Protein AF-A0A2E8EYD5-F1 (afdb_monomer)

Radius of gyration: 14.14 Å; Cα contacts (8 Å, |Δi|>4): 138; chains: 1; bounding box: 28×32×36 Å

Nearest PDB structures (foldseek):
  3luq-assembly1_D  TM=2.321E-01  e=2.669E+00  Geobacter sulfurreducens PCA
  8wq2-assembly1_S12P  TM=2.505E-01  e=3.919E+00  Sulfolobus acidocaldarius DSM 639
  8ip8-assembly1_ga  TM=2.583E-01  e=6.972E+00  Triticum aestivum
  7qep-assembly1_D3  TM=2.338E-01  e=5.397E+00  Encephalitozoon cuniculi GB-M1
  7oyb-assembly1_X2  TM=2.377E-01  e=5.754E+00  Danio rerio

Mean predicted aligned error: 4.05 Å

Solvent-accessible surface area (backbone atoms only — not comparable to full-atom values): 5888 Å² total; per-residue (Å²): 102,67,36,67,49,70,67,38,60,68,68,38,53,74,73,55,64,72,63,36,76,46,74,45,99,84,67,53,74,48,78,28,73,43,68,65,48,41,73,75,40,47,63,64,54,47,44,72,73,59,40,92,63,53,49,40,61,45,75,75,47,76,43,80,77,44,77,57,99,89,48,74,44,56,36,40,32,35,37,33,19,28,85,87,68,49,79,73,48,77,48,71,46,71,71,81,130

pLDDT: mean 91.84, std 9.83, range [33.53, 98.44]

Foldseek 3Di:
DVCVLVVVQVVVLVPDDAQDWDQDPVRDIDTQHDSVSCVVPVVVVVCVVLDPQFRDKDFPDKDFPDDDPVDTDIWTKMWTAGPVRHTDDIDTDDDDD

Sequence (97 aa):
MAALNAGDDEALF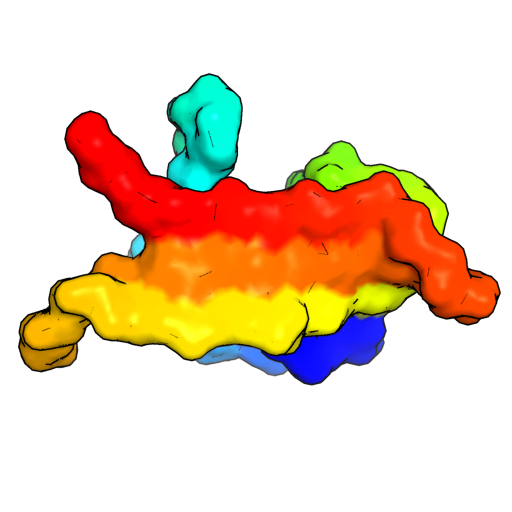DTFHVPHVRISGTGAVAYYATREDLEENYRREFTARAGDSWHHTVLDWTQALHSSENKVHLFIQWTRYDKDGGPLATHQAPCGS

Secondary structure (DSSP, 8-state):
-HHHHHT-HHHHHTTPPSSEEEE-TTS-EEEE-SHHHHHHHHHHHHHHHH-TT--EEEEEEEEEEEE-SS-EEEEEEEEEE-TTS-EEEEEEEPPP-

Structure (mmCIF, N/CA/C/O backbone):
data_AF-A0A2E8EYD5-F1
#
_entry.id   AF-A0A2E8EYD5-F1
#
loop_
_atom_site.group_PDB
_atom_site.id
_atom_site.type_symbol
_atom_site.label_atom_id
_atom_site.label_alt_id
_atom_site.label_comp_id
_atom_site.label_asym_id
_atom_site.label_entity_id
_atom_site.label_seq_id
_atom_site.pdbx_PDB_ins_code
_atom_site.Cartn_x
_atom_site.Cartn_y
_atom_site.Cartn_z
_atom_site.occupancy
_atom_site.B_iso_or_equiv
_atom_site.auth_seq_id
_atom_site.auth_comp_id
_atom_site.auth_asym_id
_atom_site.auth_atom_id
_atom_site.pdbx_PDB_model_num
ATOM 1 N N . MET A 1 1 ? -6.435 1.057 -3.358 1.00 90.75 1 MET A N 1
ATOM 2 C CA . MET A 1 1 ? -5.522 0.283 -4.234 1.00 90.75 1 MET A CA 1
ATOM 3 C C . MET A 1 1 ? -5.475 0.802 -5.665 1.00 90.75 1 MET A C 1
ATOM 5 O O . MET A 1 1 ? -4.390 0.811 -6.220 1.00 90.75 1 MET A O 1
ATOM 9 N N . ALA A 1 2 ? -6.594 1.252 -6.250 1.00 95.00 2 ALA A N 1
ATOM 10 C CA . ALA A 1 2 ? -6.634 1.725 -7.639 1.00 95.00 2 ALA A CA 1
ATOM 11 C C . ALA A 1 2 ? -5.594 2.819 -7.960 1.00 95.00 2 ALA A C 1
ATOM 13 O O . ALA A 1 2 ? -4.759 2.587 -8.823 1.00 95.00 2 ALA A O 1
ATOM 14 N N . ALA A 1 3 ? -5.582 3.937 -7.220 1.00 96.75 3 ALA A N 1
ATOM 15 C CA . ALA A 1 3 ? -4.638 5.042 -7.450 1.00 96.75 3 ALA A CA 1
ATOM 16 C C . ALA A 1 3 ? -3.165 4.597 -7.373 1.00 96.75 3 ALA A C 1
ATOM 18 O O . ALA A 1 3 ? -2.389 4.830 -8.296 1.00 96.75 3 ALA A O 1
ATOM 19 N N . LEU A 1 4 ? -2.809 3.832 -6.331 1.00 95.94 4 LEU A N 1
ATOM 20 C CA . LEU A 1 4 ? -1.467 3.259 -6.178 1.00 95.94 4 LEU A CA 1
ATOM 21 C C . LEU A 1 4 ? -1.055 2.414 -7.394 1.00 95.94 4 LEU A C 1
ATOM 23 O O . LEU A 1 4 ? 0.032 2.608 -7.934 1.00 95.94 4 LEU A O 1
ATOM 27 N N . ASN A 1 5 ? -1.921 1.490 -7.821 1.00 96.88 5 ASN A N 1
ATOM 28 C CA . ASN A 1 5 ? -1.646 0.589 -8.945 1.00 96.88 5 ASN A CA 1
ATOM 29 C C . ASN A 1 5 ? -1.621 1.325 -10.295 1.00 96.88 5 ASN A C 1
ATOM 31 O O . ASN A 1 5 ? -0.931 0.884 -11.204 1.00 96.88 5 ASN A O 1
ATOM 35 N N . ALA A 1 6 ? -2.362 2.427 -10.429 1.00 96.62 6 ALA A N 1
ATOM 36 C CA . ALA A 1 6 ? -2.358 3.271 -11.622 1.00 96.62 6 ALA A CA 1
ATOM 37 C C . ALA A 1 6 ? -1.147 4.219 -11.693 1.00 96.62 6 ALA A C 1
ATOM 39 O O . ALA A 1 6 ? -0.905 4.813 -12.739 1.00 96.62 6 ALA A O 1
ATOM 40 N N . GLY A 1 7 ? -0.391 4.374 -10.599 1.00 94.56 7 GLY A N 1
ATOM 41 C CA . GLY A 1 7 ? 0.649 5.400 -10.516 1.00 94.56 7 GLY A CA 1
ATOM 42 C C . GLY A 1 7 ? 0.103 6.826 -10.405 1.00 94.56 7 GLY A C 1
ATOM 43 O O . GLY A 1 7 ? 0.834 7.768 -10.686 1.00 94.56 7 GLY A O 1
ATOM 44 N N . ASP A 1 8 ? -1.163 6.975 -10.019 1.00 97.31 8 ASP A N 1
ATOM 45 C CA . ASP A 1 8 ? -1.817 8.265 -9.822 1.00 97.31 8 ASP A CA 1
ATOM 46 C C . ASP A 1 8 ? -1.507 8.769 -8.409 1.00 97.31 8 ASP A C 1
ATOM 48 O O . ASP A 1 8 ? -2.198 8.441 -7.440 1.00 97.31 8 ASP A O 1
ATOM 52 N N . ASP A 1 9 ? -0.388 9.481 -8.289 1.00 95.19 9 ASP A N 1
ATOM 53 C CA . ASP A 1 9 ? 0.121 9.945 -7.002 1.00 95.19 9 ASP A CA 1
ATOM 54 C C . ASP A 1 9 ? -0.789 11.033 -6.392 1.00 95.19 9 ASP A C 1
ATOM 56 O O . ASP A 1 9 ? -1.005 11.022 -5.183 1.00 95.19 9 ASP A O 1
ATOM 60 N N . GLU A 1 10 ? -1.417 11.894 -7.202 1.00 95.50 10 GLU A N 1
ATOM 61 C CA . GLU A 1 10 ? -2.356 12.919 -6.718 1.00 95.50 10 GLU A CA 1
ATOM 62 C C . GLU A 1 10 ? -3.588 12.274 -6.069 1.00 95.50 10 GLU A C 1
ATOM 64 O O . GLU A 1 10 ? -3.869 12.510 -4.889 1.00 95.50 10 GLU A O 1
ATOM 69 N N . ALA A 1 11 ? -4.262 11.370 -6.791 1.00 96.62 11 ALA A N 1
ATOM 70 C CA . ALA A 1 11 ? -5.414 10.654 -6.252 1.00 96.62 11 ALA A CA 1
ATOM 71 C C . ALA A 1 11 ? -5.032 9.740 -5.080 1.00 96.62 11 ALA A C 1
ATOM 73 O O . ALA A 1 11 ? -5.856 9.458 -4.209 1.00 96.62 11 ALA A O 1
ATOM 74 N N . LEU A 1 12 ? -3.791 9.244 -5.045 1.00 95.81 12 LEU A N 1
ATOM 75 C CA . LEU A 1 12 ? -3.282 8.475 -3.919 1.00 95.81 12 LEU A CA 1
ATOM 76 C C . LEU A 1 12 ? -3.150 9.361 -2.676 1.00 95.81 12 LEU A C 1
ATOM 78 O O . LEU A 1 12 ? -3.640 8.962 -1.618 1.00 95.81 12 LEU A O 1
ATOM 82 N N . PHE A 1 13 ? -2.533 10.538 -2.782 1.00 95.81 13 PHE A N 1
ATOM 83 C CA . PHE A 1 13 ? -2.311 11.437 -1.645 1.00 95.81 13 PHE A CA 1
ATOM 84 C C . PHE A 1 13 ? -3.603 11.997 -1.057 1.00 95.81 13 PHE A C 1
ATOM 86 O O . PHE A 1 13 ? -3.683 12.150 0.160 1.00 95.81 13 PHE A O 1
ATOM 93 N N . ASP A 1 14 ? -4.649 12.164 -1.863 1.00 95.81 14 ASP A N 1
ATOM 94 C CA . ASP A 1 14 ? -5.980 12.566 -1.386 1.00 95.81 14 ASP A CA 1
ATOM 95 C C . ASP A 1 14 ? -6.642 11.526 -0.464 1.00 95.81 14 ASP A C 1
ATOM 97 O O . ASP A 1 14 ? -7.567 11.843 0.284 1.00 95.81 14 ASP A O 1
ATOM 101 N N . THR A 1 15 ? -6.159 10.278 -0.471 1.00 93.44 15 THR A N 1
ATOM 102 C CA . THR A 1 15 ? -6.626 9.238 0.462 1.00 93.44 15 THR A CA 1
ATOM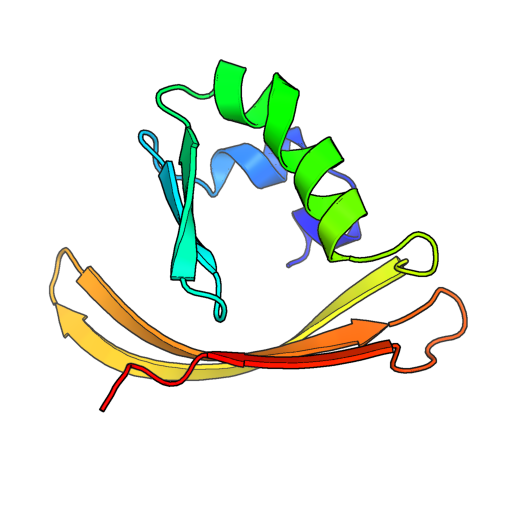 103 C C . THR A 1 15 ? -5.929 9.272 1.824 1.00 93.44 15 THR A C 1
ATOM 105 O O . THR A 1 15 ? -6.364 8.577 2.746 1.00 93.44 15 THR A O 1
ATOM 108 N N . PHE A 1 16 ? -4.854 10.052 1.980 1.00 93.31 16 PHE A N 1
ATOM 109 C CA . PHE A 1 16 ? -4.113 10.154 3.234 1.00 93.31 16 PHE A CA 1
ATOM 110 C C . PHE A 1 16 ? -4.640 11.296 4.100 1.00 93.31 16 PHE A C 1
ATOM 112 O O . PHE A 1 16 ? -4.834 12.418 3.647 1.00 93.31 16 PHE A O 1
ATOM 119 N N . HIS A 1 17 ? -4.790 11.025 5.396 1.00 92.25 17 HIS A N 1
ATOM 120 C CA . HIS A 1 17 ? -4.952 12.079 6.390 1.00 92.25 17 HIS A CA 1
ATOM 121 C C . HIS A 1 17 ? -3.567 12.542 6.850 1.00 92.25 17 HIS A C 1
ATOM 123 O O . HIS A 1 17 ? -2.760 11.716 7.285 1.00 92.25 17 HIS A O 1
ATOM 129 N N . VAL A 1 18 ? -3.310 13.848 6.756 1.00 92.12 18 VAL A N 1
ATOM 130 C CA . VAL A 1 18 ? -2.120 14.504 7.308 1.00 92.12 18 VAL A CA 1
ATOM 131 C C . VAL A 1 18 ? -2.415 15.117 8.689 1.00 92.12 18 VAL A C 1
ATOM 133 O O . VAL A 1 18 ? -3.477 15.714 8.864 1.00 92.12 18 VAL A O 1
ATOM 136 N N . PRO A 1 19 ? -1.506 14.992 9.674 1.00 94.69 19 PRO A N 1
ATOM 137 C CA . PRO A 1 19 ? -0.224 14.295 9.590 1.00 94.69 19 PRO A CA 1
ATOM 138 C C . PRO A 1 19 ? -0.401 12.771 9.490 1.00 94.69 19 PRO A C 1
ATOM 140 O O . PRO A 1 19 ? -1.232 12.177 10.179 1.00 94.69 19 PRO A O 1
ATOM 143 N N . HIS A 1 20 ? 0.403 12.131 8.641 1.00 95.25 20 HIS A N 1
ATOM 144 C CA . HIS A 1 20 ? 0.339 10.694 8.407 1.00 95.25 20 HIS A CA 1
ATOM 145 C C . HIS A 1 20 ? 1.475 9.965 9.128 1.00 95.25 20 HIS A C 1
ATOM 147 O O . HIS A 1 20 ? 2.653 10.264 8.934 1.00 95.25 20 HIS A O 1
ATOM 153 N N . VAL A 1 21 ? 1.130 8.954 9.926 1.00 93.94 21 VAL A N 1
ATOM 154 C CA . VAL A 1 21 ? 2.091 8.053 10.574 1.00 93.94 21 VAL A CA 1
ATOM 155 C C . VAL A 1 21 ? 1.921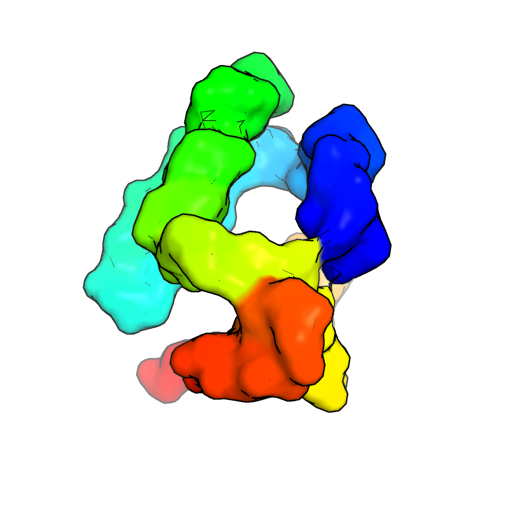 6.658 9.991 1.00 93.94 21 VAL A C 1
ATOM 157 O O . VAL A 1 21 ? 0.821 6.106 10.001 1.00 93.94 21 VAL A O 1
ATOM 160 N N . ARG A 1 22 ? 3.025 6.045 9.561 1.00 91.81 22 ARG A N 1
ATOM 161 C CA . ARG A 1 22 ? 3.055 4.641 9.142 1.00 91.81 22 ARG A CA 1
ATOM 162 C C . ARG A 1 22 ? 4.035 3.856 9.994 1.00 91.81 22 ARG A C 1
ATOM 164 O O . ARG A 1 22 ? 5.225 4.149 10.016 1.00 91.81 22 ARG A O 1
ATOM 171 N N . ILE A 1 23 ? 3.535 2.800 10.623 1.00 89.12 23 ILE A N 1
ATOM 172 C CA . ILE A 1 23 ? 4.335 1.832 11.372 1.00 89.12 23 ILE A CA 1
ATOM 173 C C . ILE A 1 23 ? 4.444 0.575 10.514 1.00 89.12 23 ILE A C 1
ATOM 175 O O . ILE A 1 23 ? 3.441 0.020 10.070 1.00 89.12 23 ILE A O 1
ATOM 179 N N . SER A 1 24 ? 5.668 0.158 10.215 1.00 84.81 24 SER A N 1
ATOM 180 C CA . SER A 1 24 ? 5.923 -1.077 9.471 1.00 84.81 24 SER A CA 1
ATOM 181 C C . SER A 1 24 ? 5.915 -2.301 10.390 1.00 84.81 24 SER A C 1
ATOM 183 O O . SER A 1 24 ? 6.095 -2.180 11.600 1.00 84.81 24 SER A O 1
ATOM 185 N N . GLY A 1 25 ? 5.786 -3.498 9.809 1.00 76.38 25 GLY A N 1
ATOM 186 C CA . GLY A 1 25 ? 5.863 -4.756 10.564 1.00 76.38 25 GLY A CA 1
ATOM 187 C C . GLY A 1 25 ? 7.209 -4.995 11.266 1.00 76.38 25 GLY A C 1
ATOM 188 O O . GLY A 1 25 ? 7.271 -5.801 12.184 1.00 76.38 25 GLY A O 1
ATOM 189 N N . THR A 1 26 ? 8.274 -4.279 10.883 1.00 82.94 26 THR A N 1
ATOM 190 C CA . THR A 1 26 ? 9.583 -4.319 11.561 1.00 82.94 26 THR A CA 1
ATOM 191 C C . THR A 1 26 ? 9.709 -3.291 12.691 1.00 82.94 26 THR A C 1
ATOM 193 O O . THR A 1 26 ? 10.771 -3.175 13.296 1.00 82.94 26 THR A O 1
ATOM 196 N N . GLY A 1 27 ? 8.657 -2.512 12.965 1.00 82.69 27 GLY A N 1
ATOM 197 C CA . GLY A 1 27 ? 8.664 -1.440 13.962 1.00 82.69 27 GLY A CA 1
ATOM 198 C C . GLY A 1 27 ? 9.238 -0.111 13.462 1.00 82.69 27 GLY A C 1
ATOM 199 O O . GLY A 1 27 ? 9.193 0.872 14.195 1.00 82.69 27 GLY A O 1
ATOM 200 N N . ALA A 1 28 ? 9.732 -0.029 12.219 1.00 87.94 28 ALA A N 1
ATOM 201 C CA . ALA A 1 28 ? 10.163 1.248 11.652 1.00 87.94 28 ALA A CA 1
ATOM 202 C C . ALA A 1 28 ? 8.960 2.183 11.461 1.00 87.94 28 ALA A C 1
ATOM 204 O O . ALA A 1 28 ? 7.939 1.773 10.892 1.00 87.94 28 ALA A O 1
ATOM 205 N N . VAL A 1 29 ? 9.110 3.428 11.913 1.00 92.56 29 VAL A N 1
ATOM 206 C CA . VAL A 1 29 ? 8.090 4.480 11.856 1.00 92.56 29 VAL A CA 1
ATOM 207 C C . VAL A 1 29 ? 8.473 5.493 10.781 1.00 92.56 29 VAL A C 1
ATOM 209 O O . VAL A 1 29 ? 9.605 5.965 10.751 1.00 92.56 29 VAL A O 1
ATOM 212 N N . ALA A 1 30 ? 7.523 5.827 9.913 1.00 93.94 30 ALA A N 1
ATOM 213 C CA . ALA A 1 30 ? 7.602 6.963 9.003 1.00 93.94 30 ALA A CA 1
ATOM 214 C C . ALA A 1 30 ? 6.544 7.997 9.401 1.00 93.94 30 ALA A C 1
ATOM 216 O O . ALA A 1 30 ? 5.423 7.626 9.764 1.00 93.94 30 ALA A O 1
ATOM 217 N N . TYR A 1 31 ? 6.911 9.273 9.332 1.00 96.12 31 TYR A N 1
ATOM 218 C CA . TYR A 1 31 ? 6.061 10.405 9.676 1.00 96.12 31 TYR A CA 1
ATOM 219 C C . TYR A 1 31 ? 6.086 11.416 8.534 1.00 96.12 31 TYR A C 1
ATOM 221 O O . TYR A 1 31 ? 7.165 11.813 8.104 1.00 96.12 31 TYR A O 1
ATOM 229 N N . TYR A 1 32 ? 4.906 11.814 8.072 1.00 97.25 32 TYR A N 1
ATOM 230 C CA . TYR A 1 32 ? 4.710 12.836 7.049 1.00 97.25 32 TYR A CA 1
ATOM 231 C C . TYR A 1 32 ? 3.831 13.918 7.671 1.00 97.25 32 TYR A C 1
ATOM 233 O O . TYR A 1 32 ? 2.666 13.663 7.988 1.00 97.25 32 TYR A O 1
ATOM 241 N N . ALA A 1 33 ? 4.405 15.088 7.939 1.00 97.06 33 ALA A N 1
ATOM 242 C CA . ALA A 1 33 ? 3.712 16.159 8.642 1.00 97.06 33 ALA A CA 1
ATOM 243 C C . ALA A 1 33 ? 2.709 16.862 7.724 1.00 97.06 33 ALA A C 1
ATOM 245 O O . ALA A 1 33 ? 1.627 17.237 8.179 1.00 97.06 33 ALA A O 1
ATOM 246 N N . THR A 1 34 ? 3.060 17.016 6.447 1.00 97.56 34 THR A N 1
ATOM 247 C CA . THR A 1 34 ? 2.253 17.738 5.458 1.00 97.56 34 THR A CA 1
ATOM 248 C C . THR A 1 34 ? 2.002 16.918 4.191 1.00 97.56 34 THR A C 1
ATOM 250 O O . THR A 1 34 ? 2.472 15.785 4.053 1.00 97.56 34 THR A O 1
ATOM 253 N N . ARG A 1 35 ? 1.210 17.473 3.263 1.00 96.12 35 ARG A N 1
ATOM 254 C CA . ARG A 1 35 ? 0.978 16.845 1.955 1.00 96.12 35 ARG A CA 1
ATOM 255 C C . ARG A 1 35 ? 2.227 16.915 1.079 1.00 96.12 35 ARG A C 1
ATOM 257 O O . ARG A 1 35 ? 2.537 15.943 0.404 1.00 96.12 35 ARG A O 1
ATOM 264 N N . GLU A 1 36 ? 2.978 18.005 1.164 1.00 97.25 36 GLU A N 1
ATOM 265 C CA . GLU A 1 36 ? 4.258 18.173 0.477 1.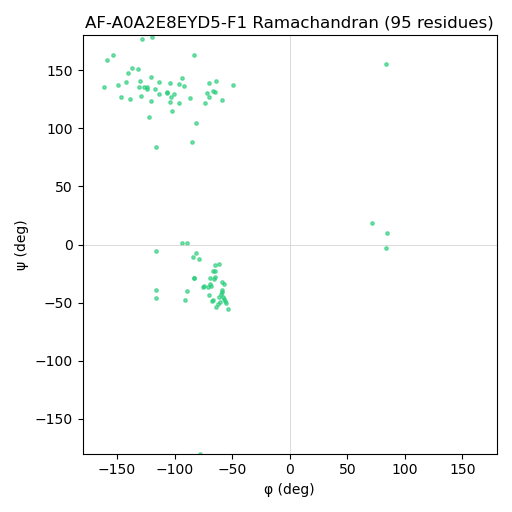00 97.25 36 GLU A CA 1
ATOM 266 C C . GLU A 1 36 ? 5.252 17.081 0.907 1.00 97.25 36 GLU A C 1
ATOM 268 O O . GLU A 1 36 ? 5.891 16.465 0.058 1.00 97.25 36 GLU A O 1
ATOM 273 N N . ASP A 1 37 ? 5.296 16.727 2.201 1.00 96.56 37 ASP A N 1
ATOM 274 C CA . ASP A 1 37 ? 6.123 15.607 2.674 1.00 96.56 37 ASP A CA 1
ATOM 275 C C . ASP A 1 37 ? 5.747 14.275 1.999 1.00 96.56 37 ASP A C 1
ATOM 277 O O . ASP A 1 37 ? 6.627 13.461 1.696 1.00 96.56 37 ASP A O 1
ATOM 281 N N . LEU A 1 38 ? 4.446 14.022 1.786 1.00 96.00 38 LEU A N 1
ATOM 282 C CA . LEU A 1 38 ? 3.962 12.825 1.089 1.00 96.00 38 LEU A CA 1
ATOM 283 C C . LEU A 1 38 ? 4.389 12.843 -0.382 1.00 96.00 38 LEU A C 1
ATOM 285 O O . LEU A 1 38 ? 4.931 11.843 -0.858 1.00 96.00 38 LEU A O 1
ATOM 289 N N . GLU A 1 39 ? 4.189 13.969 -1.067 1.00 96.00 39 GLU A N 1
ATOM 290 C CA . GLU A 1 39 ? 4.543 14.165 -2.477 1.00 96.00 39 GLU A CA 1
ATOM 291 C C . GLU A 1 39 ? 6.042 13.975 -2.729 1.00 96.00 39 GLU A C 1
ATOM 293 O O . GLU A 1 39 ? 6.436 13.289 -3.674 1.00 96.00 39 GLU A O 1
ATOM 298 N N . GLU A 1 40 ? 6.888 14.501 -1.845 1.00 96.12 40 GLU A N 1
ATOM 299 C CA . GLU A 1 40 ? 8.341 14.403 -1.974 1.00 96.12 40 GLU A CA 1
AT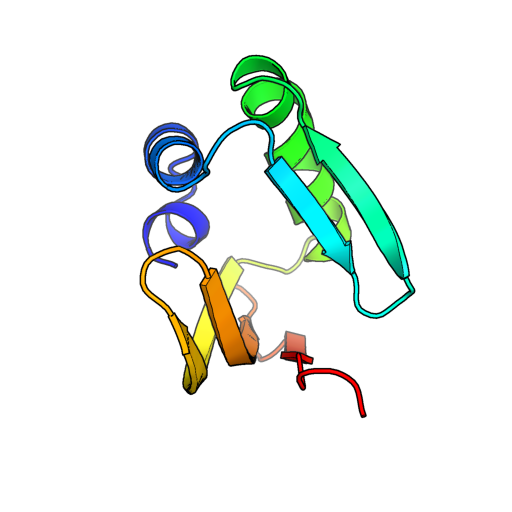OM 300 C C . GLU A 1 40 ? 8.880 13.002 -1.646 1.00 96.12 40 GLU A C 1
ATOM 302 O O . GLU A 1 40 ? 9.849 12.536 -2.258 1.00 96.12 40 GLU A O 1
ATOM 307 N N . ASN A 1 41 ? 8.285 12.309 -0.666 1.00 95.50 41 ASN A N 1
ATOM 308 C CA . ASN A 1 41 ? 8.924 11.139 -0.056 1.00 95.50 41 ASN A CA 1
ATOM 309 C C . ASN A 1 41 ? 8.181 9.821 -0.275 1.00 95.50 41 ASN A C 1
ATOM 311 O O . ASN A 1 41 ? 8.826 8.785 -0.488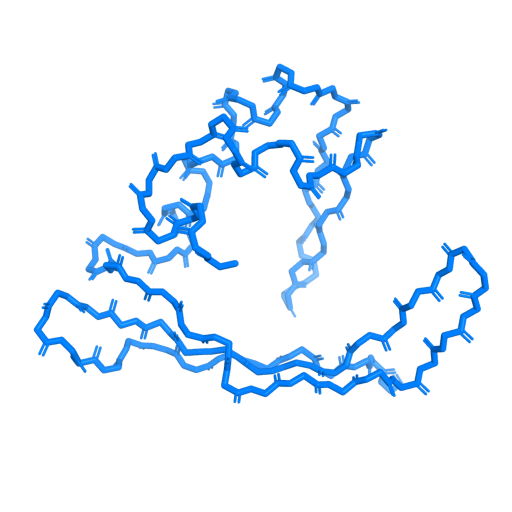 1.00 95.50 41 ASN A O 1
ATOM 315 N N . TYR A 1 42 ? 6.845 9.814 -0.229 1.00 94.94 42 TYR A N 1
ATOM 316 C CA . TYR A 1 42 ? 6.075 8.576 -0.098 1.00 94.94 42 TYR A CA 1
ATOM 317 C C . TYR A 1 42 ? 6.309 7.620 -1.267 1.00 94.94 42 TYR A C 1
ATOM 319 O O . TYR A 1 42 ? 6.545 6.430 -1.038 1.00 94.94 42 TYR A O 1
ATOM 327 N N . ARG A 1 43 ? 6.287 8.124 -2.510 1.00 93.31 43 ARG A N 1
ATOM 328 C CA . ARG A 1 43 ? 6.432 7.296 -3.717 1.00 93.31 43 ARG A CA 1
ATOM 329 C C . ARG A 1 43 ? 7.781 6.592 -3.762 1.00 93.31 43 ARG A C 1
ATOM 331 O O . ARG A 1 43 ? 7.835 5.370 -3.892 1.00 93.31 43 ARG A O 1
ATOM 338 N N . ARG A 1 44 ? 8.868 7.347 -3.587 1.00 94.12 44 ARG A N 1
ATOM 339 C CA . ARG A 1 44 ? 10.239 6.818 -3.552 1.00 94.12 44 ARG A CA 1
ATOM 340 C C . ARG A 1 44 ? 10.383 5.739 -2.483 1.00 94.12 44 ARG A C 1
ATOM 342 O O . ARG A 1 44 ? 10.902 4.656 -2.747 1.00 94.12 44 ARG A O 1
ATOM 349 N N . GLU A 1 45 ? 9.907 6.018 -1.274 1.00 94.62 45 GLU A N 1
ATOM 350 C CA . GLU A 1 45 ? 9.995 5.055 -0.185 1.00 94.62 45 GLU A CA 1
ATOM 351 C C . GLU A 1 45 ? 9.100 3.830 -0.411 1.00 94.62 45 GLU A C 1
ATOM 353 O O . GLU A 1 45 ? 9.459 2.723 -0.002 1.00 94.62 45 GLU A O 1
ATOM 358 N N . PHE A 1 46 ? 7.919 4.009 -1.012 1.00 94.31 46 PHE A N 1
ATOM 359 C CA . PHE A 1 46 ? 7.040 2.905 -1.383 1.00 94.31 46 PHE A CA 1
ATOM 360 C C . PHE A 1 46 ? 7.743 1.979 -2.369 1.00 94.31 46 PHE A C 1
ATOM 362 O O . PHE A 1 46 ? 7.792 0.781 -2.098 1.00 94.31 46 PHE A O 1
ATOM 369 N N . THR A 1 47 ? 8.342 2.515 -3.436 1.00 93.81 47 THR A N 1
ATOM 370 C CA . THR A 1 47 ? 9.103 1.731 -4.418 1.00 93.81 47 THR A CA 1
ATOM 371 C C . THR A 1 47 ? 10.239 0.965 -3.748 1.00 93.81 47 THR A C 1
ATOM 373 O O . THR A 1 47 ? 10.349 -0.243 -3.938 1.00 93.81 47 THR A O 1
ATOM 376 N N . ALA A 1 48 ? 11.001 1.608 -2.854 1.00 93.75 48 ALA A N 1
ATOM 377 C CA . ALA A 1 48 ? 12.062 0.940 -2.097 1.00 93.75 48 ALA A CA 1
ATOM 378 C C . ALA A 1 48 ? 11.548 -0.238 -1.242 1.00 93.75 48 ALA A C 1
ATOM 380 O O . ALA A 1 48 ? 12.250 -1.229 -1.061 1.00 93.75 48 ALA A O 1
ATOM 381 N N . ARG A 1 49 ? 10.310 -0.161 -0.728 1.00 92.19 49 ARG A N 1
ATOM 382 C CA . ARG A 1 49 ? 9.665 -1.269 0.003 1.00 92.19 49 ARG A CA 1
ATOM 383 C C . ARG A 1 49 ? 9.010 -2.304 -0.906 1.00 92.19 49 ARG A C 1
ATOM 385 O O . ARG A 1 49 ? 8.782 -3.424 -0.455 1.00 92.19 49 ARG A O 1
ATOM 392 N N . ALA A 1 50 ? 8.555 -1.909 -2.088 1.00 94.00 50 ALA A N 1
ATOM 393 C CA . ALA A 1 50 ? 7.838 -2.767 -3.025 1.00 94.00 50 ALA A CA 1
ATOM 394 C C . ALA A 1 50 ? 8.791 -3.612 -3.876 1.00 94.00 50 ALA A C 1
ATOM 396 O O . ALA A 1 50 ? 8.444 -4.741 -4.215 1.00 94.00 50 ALA A O 1
ATOM 397 N N . GLY A 1 51 ? 9.996 -3.094 -4.121 1.00 95.06 51 GLY A N 1
ATOM 398 C CA . GLY A 1 51 ? 10.998 -3.692 -4.991 1.00 95.06 51 GLY A CA 1
ATOM 399 C C . GLY A 1 51 ? 10.769 -3.329 -6.457 1.00 95.06 51 GLY A C 1
ATOM 400 O O . GLY A 1 51 ? 9.647 -3.048 -6.876 1.00 95.06 51 GLY A O 1
ATOM 401 N N . ASP A 1 52 ? 11.841 -3.370 -7.245 1.00 94.69 52 ASP A N 1
ATOM 402 C CA . ASP A 1 52 ? 11.842 -2.922 -8.648 1.00 94.69 52 ASP A CA 1
ATOM 403 C C . ASP A 1 52 ? 10.953 -3.773 -9.565 1.00 94.69 52 ASP A C 1
ATOM 405 O O . ASP A 1 52 ? 10.520 -3.31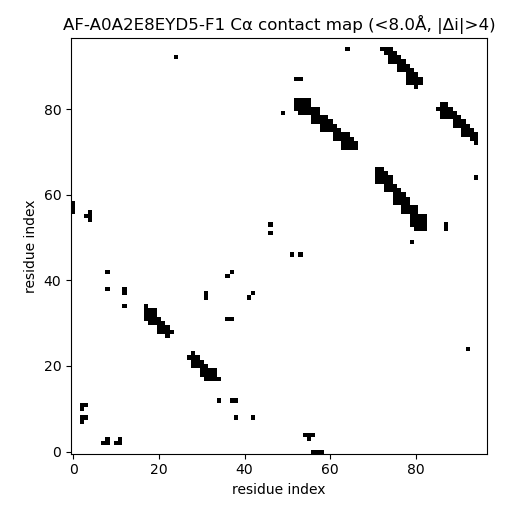9 -10.620 1.00 94.69 52 ASP A O 1
ATOM 409 N N . SER A 1 53 ? 10.668 -5.016 -9.170 1.00 96.94 53 SER A N 1
ATOM 410 C CA . SER A 1 53 ? 9.788 -5.914 -9.924 1.00 96.94 53 SER A CA 1
ATOM 411 C C . SER A 1 53 ? 8.303 -5.655 -9.675 1.00 96.94 53 SER A C 1
ATOM 413 O O . SER A 1 53 ? 7.471 -6.271 -10.335 1.00 96.94 53 SER A O 1
ATOM 415 N N . TRP A 1 54 ? 7.948 -4.783 -8.727 1.00 97.81 54 TRP A N 1
ATOM 416 C CA . TRP A 1 54 ? 6.557 -4.498 -8.395 1.00 97.81 54 TRP A CA 1
ATOM 417 C C . TRP A 1 54 ? 5.814 -3.8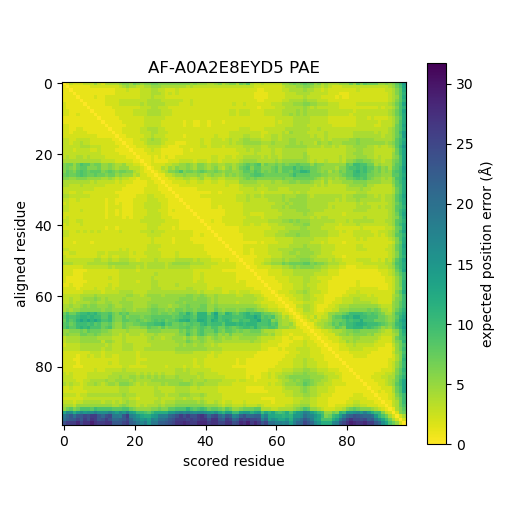41 -9.562 1.00 97.81 54 TRP A C 1
ATOM 419 O O . TRP A 1 54 ? 6.267 -2.846 -10.121 1.00 97.81 54 TRP A O 1
ATOM 429 N N . HIS A 1 55 ? 4.630 -4.365 -9.876 1.00 97.62 55 HIS A N 1
ATOM 430 C CA . HIS A 1 55 ? 3.704 -3.769 -10.839 1.00 97.62 55 HIS A CA 1
ATOM 431 C C . HIS A 1 55 ? 2.397 -3.337 -10.180 1.00 97.62 55 HIS A C 1
ATOM 433 O O . HIS A 1 55 ? 1.893 -2.248 -10.431 1.00 97.62 55 HIS A O 1
ATOM 439 N N . HIS A 1 56 ? 1.819 -4.201 -9.344 1.00 97.81 56 HIS A N 1
ATOM 440 C CA . HIS A 1 56 ? 0.550 -3.907 -8.693 1.00 97.81 56 HIS A CA 1
ATOM 441 C C . HIS A 1 56 ? 0.399 -4.649 -7.369 1.00 97.81 56 HIS A C 1
ATOM 443 O O . HIS A 1 56 ? 1.112 -5.606 -7.062 1.00 97.81 56 HIS A O 1
ATOM 449 N N . THR A 1 57 ? -0.544 -4.181 -6.558 1.00 97.62 57 THR A N 1
ATOM 450 C CA . THR A 1 57 ? -0.914 -4.809 -5.292 1.00 97.62 57 THR A CA 1
ATOM 451 C C . THR A 1 57 ? -2.405 -5.116 -5.275 1.00 97.62 57 THR A C 1
ATOM 453 O O . THR A 1 57 ? -3.229 -4.262 -5.612 1.00 97.62 57 THR A O 1
ATOM 456 N N . VAL A 1 58 ? -2.756 -6.312 -4.817 1.00 97.88 58 VAL A N 1
ATOM 457 C CA . VAL A 1 58 ? -4.133 -6.735 -4.555 1.00 97.88 58 VAL A CA 1
ATOM 458 C C . VAL A 1 58 ? -4.343 -6.780 -3.048 1.00 97.88 58 VAL A C 1
ATOM 460 O O . VAL A 1 58 ? -3.523 -7.335 -2.325 1.00 97.88 58 VAL A O 1
ATOM 463 N N . LEU A 1 59 ? -5.426 -6.165 -2.569 1.00 96.25 59 LEU A N 1
ATOM 464 C CA . LEU A 1 59 ? -5.910 -6.383 -1.208 1.00 96.25 59 LEU A CA 1
ATOM 465 C C . LEU A 1 59 ? -6.711 -7.684 -1.231 1.00 96.25 59 LEU A C 1
ATOM 467 O O . LEU A 1 59 ? -7.818 -7.702 -1.765 1.00 96.25 59 LEU A O 1
ATOM 471 N N . ASP A 1 60 ? -6.129 -8.758 -0.708 1.00 96.19 60 ASP A N 1
ATOM 472 C CA . ASP A 1 60 ? -6.711 -10.098 -0.795 1.00 96.19 60 ASP A CA 1
ATOM 473 C C . ASP A 1 60 ? -7.964 -10.186 0.081 1.00 96.19 60 ASP A C 1
ATOM 475 O O . ASP A 1 60 ? -8.998 -10.705 -0.334 1.00 96.19 60 ASP A O 1
ATOM 479 N N . TRP A 1 61 ? -7.877 -9.635 1.294 1.00 95.25 61 TRP A N 1
ATOM 480 C CA . TRP A 1 61 ? -9.001 -9.511 2.211 1.00 95.25 61 TRP A CA 1
ATOM 481 C C . TRP A 1 61 ? -8.758 -8.413 3.255 1.00 95.25 61 TRP A C 1
ATOM 483 O O . TRP A 1 61 ? -7.626 -8.006 3.535 1.00 95.25 61 TRP A O 1
ATOM 493 N N . THR A 1 62 ? -9.854 -7.927 3.840 1.00 93.81 62 THR A N 1
ATOM 494 C CA . THR A 1 62 ? -9.862 -6.953 4.936 1.00 93.81 62 THR A CA 1
ATOM 495 C C . THR A 1 62 ? -10.978 -7.275 5.919 1.00 93.81 62 THR A C 1
ATOM 497 O O . THR A 1 62 ? -12.083 -7.643 5.521 1.00 93.81 62 THR A O 1
ATOM 500 N N . GLN A 1 63 ? -10.690 -7.130 7.206 1.00 92.69 63 GLN A N 1
ATOM 501 C CA . GLN A 1 63 ? -11.631 -7.336 8.293 1.00 92.69 63 GLN A CA 1
ATOM 502 C C . GLN A 1 63 ? -11.443 -6.240 9.341 1.00 92.69 63 GLN A C 1
ATOM 504 O O . GLN A 1 63 ? -10.354 -6.063 9.881 1.00 92.69 63 GLN A O 1
ATOM 509 N N . ALA A 1 64 ? -12.511 -5.525 9.685 1.00 90.50 64 ALA A N 1
ATOM 510 C CA . ALA A 1 64 ? -12.489 -4.647 10.849 1.00 90.50 64 ALA A CA 1
ATOM 511 C C . ALA A 1 64 ? -12.546 -5.490 12.131 1.00 90.50 64 ALA A C 1
ATOM 513 O O . ALA A 1 64 ? -13.485 -6.258 12.328 1.00 90.50 64 ALA A O 1
ATOM 514 N N . LEU A 1 65 ? -11.538 -5.350 12.995 1.00 88.06 65 LEU A N 1
ATOM 515 C CA . LEU A 1 65 ? -11.494 -6.006 14.306 1.00 88.06 65 LEU A CA 1
ATOM 516 C C . LEU A 1 65 ? -12.147 -5.142 15.386 1.00 88.06 65 LEU A C 1
ATOM 518 O O . LEU A 1 65 ? -12.854 -5.647 16.251 1.00 88.06 65 LEU A O 1
ATOM 522 N N . HIS A 1 66 ? -11.910 -3.833 15.330 1.00 85.31 66 HIS A N 1
ATOM 523 C CA . HIS A 1 66 ? -12.507 -2.857 16.233 1.00 85.31 66 HIS A CA 1
ATOM 524 C C . HIS A 1 66 ? -12.730 -1.565 15.453 1.00 85.31 66 HIS A C 1
ATOM 526 O O . HIS A 1 66 ? -11.800 -1.049 14.839 1.00 85.31 66 HIS A O 1
ATOM 532 N N . SER A 1 67 ? -13.952 -1.044 15.475 1.00 87.69 67 SER A N 1
ATOM 533 C CA . SER A 1 67 ? -14.290 0.261 14.918 1.00 87.69 67 SER A CA 1
ATOM 534 C C . SER A 1 67 ? -14.941 1.122 15.994 1.00 87.69 67 SER A C 1
ATOM 536 O O . SER A 1 67 ? -15.817 0.666 16.723 1.00 87.69 67 SER A O 1
ATOM 538 N N . SER A 1 68 ? -14.489 2.363 16.083 1.00 88.06 68 SER A N 1
ATOM 539 C CA . SER A 1 68 ? -15.171 3.469 16.742 1.00 88.06 68 SER A CA 1
ATOM 540 C C . SER A 1 68 ? -15.431 4.566 15.711 1.00 88.06 68 SER A C 1
ATOM 542 O O . SER A 1 68 ? -15.024 4.444 14.555 1.00 88.06 68 SER A O 1
ATOM 544 N N . GLU A 1 69 ? -16.077 5.651 16.132 1.00 86.88 69 GLU A N 1
ATOM 545 C CA . GLU A 1 69 ? -16.345 6.811 15.273 1.00 86.88 69 GLU A CA 1
ATOM 546 C C . GLU A 1 69 ? -15.064 7.411 14.665 1.00 86.88 69 GLU A C 1
ATOM 548 O O . GLU A 1 69 ? -15.068 7.847 13.521 1.00 86.88 69 GLU A O 1
ATOM 553 N N . ASN A 1 70 ? -13.947 7.367 15.402 1.00 86.62 70 ASN A N 1
ATOM 554 C CA . ASN A 1 70 ? -12.709 8.064 15.034 1.00 86.62 70 ASN A CA 1
ATOM 555 C C . ASN A 1 70 ? -11.528 7.129 14.743 1.00 86.62 70 ASN A C 1
ATOM 557 O O . ASN A 1 70 ? -10.444 7.595 14.389 1.00 86.62 70 ASN A O 1
ATOM 561 N N . LYS A 1 71 ? -11.678 5.816 14.955 1.00 83.75 71 LYS A N 1
ATOM 562 C CA . LYS A 1 71 ? -10.567 4.869 14.829 1.00 83.75 71 LYS A CA 1
ATOM 563 C C . LYS A 1 71 ? -11.045 3.500 14.385 1.00 83.75 71 LYS A C 1
ATOM 565 O O . LYS A 1 71 ? -12.002 2.955 14.926 1.00 83.75 71 LYS A O 1
ATOM 570 N N . VAL A 1 72 ? -10.304 2.900 13.464 1.00 86.81 72 VAL A N 1
ATOM 571 C CA . VAL A 1 72 ? -10.504 1.510 13.066 1.00 86.81 72 VAL A CA 1
ATOM 572 C C . VAL A 1 72 ? -9.199 0.733 13.187 1.00 86.81 72 VAL A C 1
ATOM 574 O O . VAL A 1 72 ? -8.133 1.203 12.798 1.00 86.81 72 VAL A O 1
ATOM 577 N N . HIS A 1 73 ? -9.294 -0.465 13.749 1.00 88.00 73 HIS A N 1
ATOM 578 C CA . HIS A 1 73 ? -8.262 -1.486 13.705 1.00 88.00 73 HIS A CA 1
ATOM 579 C C . HIS A 1 73 ? -8.670 -2.511 12.653 1.00 88.00 73 HIS A C 1
ATOM 581 O O . HIS A 1 73 ? -9.692 -3.187 12.803 1.00 88.00 73 HIS A O 1
ATOM 587 N N . LEU A 1 74 ? -7.884 -2.607 11.585 1.00 89.69 74 LEU A N 1
ATOM 588 C CA . LEU A 1 74 ? -8.115 -3.546 10.496 1.00 89.69 74 LEU A CA 1
ATOM 589 C C . LEU A 1 74 ? -7.134 -4.710 10.602 1.00 89.69 74 LEU A C 1
ATOM 591 O O . LEU A 1 74 ? -5.950 -4.512 10.869 1.00 89.69 74 LEU A O 1
ATOM 595 N N . PHE A 1 75 ? -7.633 -5.909 10.347 1.00 91.56 75 PHE A N 1
ATOM 596 C CA . PHE A 1 75 ? -6.834 -7.052 9.956 1.00 91.56 75 PHE A CA 1
ATOM 597 C C . PHE A 1 75 ? -6.885 -7.139 8.438 1.00 91.56 75 PHE A C 1
ATOM 599 O O . PHE A 1 75 ? -7.972 -7.197 7.863 1.00 91.56 75 PHE A O 1
ATOM 606 N N . ILE A 1 76 ? -5.730 -7.094 7.784 1.00 93.00 76 ILE A N 1
ATOM 607 C CA . ILE A 1 76 ? -5.656 -7.089 6.323 1.00 93.00 76 ILE A CA 1
ATOM 608 C C . ILE A 1 76 ? -4.560 -8.020 5.826 1.00 93.00 76 ILE A C 1
ATOM 610 O O . ILE A 1 76 ? -3.526 -8.187 6.486 1.00 93.00 76 ILE A O 1
ATOM 614 N N . GLN A 1 77 ? -4.767 -8.540 4.620 1.00 95.56 77 GLN A N 1
ATOM 615 C CA . GLN A 1 77 ? -3.735 -9.182 3.820 1.00 95.56 77 GLN A CA 1
ATOM 616 C C . GLN A 1 77 ? -3.732 -8.600 2.416 1.00 95.56 77 GLN A C 1
ATOM 618 O O . GLN A 1 77 ? -4.781 -8.332 1.829 1.00 95.56 77 GLN A O 1
ATOM 623 N N . TRP A 1 78 ? -2.538 -8.421 1.872 1.00 96.25 78 TRP A N 1
ATOM 624 C CA . TRP A 1 78 ? -2.358 -7.986 0.501 1.00 96.25 78 TRP A CA 1
ATOM 625 C C . TRP A 1 78 ? -1.193 -8.720 -0.146 1.00 96.25 78 TRP A C 1
ATOM 627 O O . TRP A 1 78 ? -0.189 -9.020 0.505 1.00 96.25 78 TRP A O 1
ATOM 637 N N . THR A 1 79 ? -1.307 -8.942 -1.450 1.00 97.62 79 THR A N 1
ATOM 638 C CA . THR A 1 79 ? -0.265 -9.562 -2.259 1.00 97.62 79 THR A CA 1
ATOM 639 C C . THR A 1 79 ? 0.224 -8.586 -3.317 1.00 97.62 79 THR A C 1
ATOM 641 O O . THR A 1 79 ? -0.551 -7.890 -3.975 1.00 97.62 79 THR A O 1
ATOM 644 N N . ARG A 1 80 ? 1.543 -8.499 -3.449 1.00 97.50 80 ARG A N 1
ATOM 645 C CA . ARG A 1 80 ? 2.231 -7.751 -4.498 1.00 97.50 80 ARG A CA 1
ATOM 646 C C . ARG A 1 80 ? 2.550 -8.674 -5.655 1.00 97.50 80 ARG A C 1
ATOM 648 O O . ARG A 1 80 ? 2.936 -9.815 -5.423 1.00 97.50 80 ARG A O 1
ATOM 655 N N . TYR A 1 81 ? 2.454 -8.148 -6.863 1.00 98.44 81 TYR A N 1
ATOM 656 C CA . TYR A 1 81 ? 2.658 -8.897 -8.092 1.00 98.44 81 TYR A CA 1
ATOM 657 C C . TYR A 1 81 ? 3.599 -8.157 -9.031 1.00 98.44 81 TYR A C 1
ATOM 659 O O . TYR A 1 81 ? 3.644 -6.920 -9.035 1.00 98.44 81 TYR A O 1
ATOM 667 N N . ASP A 1 82 ? 4.316 -8.926 -9.840 1.00 98.12 82 ASP A N 1
ATOM 668 C CA . ASP A 1 82 ? 5.053 -8.412 -10.984 1.00 98.12 82 ASP A CA 1
ATOM 669 C C . ASP A 1 82 ? 4.130 -8.136 -12.185 1.00 98.12 82 ASP A C 1
ATOM 671 O O . ASP A 1 82 ? 2.904 -8.294 -12.127 1.00 98.12 82 ASP A O 1
ATOM 675 N N . LYS A 1 83 ? 4.733 -7.662 -13.280 1.00 97.56 83 LYS A N 1
ATOM 676 C CA . LYS A 1 83 ? 4.030 -7.322 -14.526 1.00 97.56 83 LYS A CA 1
ATOM 677 C C . LYS A 1 83 ? 3.433 -8.537 -15.245 1.00 97.56 83 LYS A C 1
ATOM 679 O O . LYS A 1 83 ? 2.521 -8.369 -16.046 1.00 97.56 83 LYS A O 1
ATOM 684 N N . ASP A 1 84 ? 3.963 -9.731 -14.987 1.00 97.81 84 ASP A N 1
ATOM 685 C CA . ASP A 1 84 ? 3.550 -10.985 -15.619 1.00 97.81 84 ASP A CA 1
ATOM 686 C C . ASP A 1 84 ? 2.489 -11.716 -14.767 1.00 97.81 84 ASP A C 1
ATOM 688 O O . ASP A 1 84 ? 2.005 -12.783 -15.143 1.00 97.81 84 ASP A O 1
ATOM 692 N N . GLY A 1 85 ? 2.086 -11.123 -13.634 1.00 96.56 85 GLY A N 1
ATOM 693 C CA . GLY A 1 85 ? 1.105 -11.679 -12.703 1.00 96.56 85 GLY A CA 1
ATOM 694 C C . GLY A 1 85 ? 1.702 -12.668 -11.699 1.00 96.56 85 GLY A C 1
ATOM 695 O O . GLY A 1 85 ? 0.955 -13.334 -10.983 1.00 96.56 85 GLY A O 1
ATOM 696 N N . GLY A 1 86 ? 3.031 -12.767 -11.621 1.00 97.81 86 GLY A N 1
ATOM 697 C CA . GLY A 1 86 ? 3.732 -13.564 -10.624 1.00 97.81 86 GLY A CA 1
ATOM 698 C C . GLY A 1 86 ? 3.638 -12.922 -9.233 1.00 97.81 86 GLY A C 1
ATOM 699 O O . GLY A 1 86 ? 3.902 -11.723 -9.098 1.00 97.81 86 GLY A O 1
ATOM 700 N N . PRO A 1 87 ? 3.253 -13.667 -8.179 1.00 97.62 87 PRO A N 1
ATOM 701 C CA . PRO A 1 87 ? 3.228 -13.130 -6.824 1.00 97.62 87 PRO A CA 1
ATOM 702 C C . PRO A 1 87 ? 4.658 -12.902 -6.316 1.00 97.62 87 PRO A C 1
ATOM 704 O O . PRO A 1 87 ? 5.485 -13.810 -6.311 1.00 97.62 87 PRO A O 1
ATOM 707 N N . LEU A 1 88 ? 4.932 -11.685 -5.848 1.00 97.19 88 LEU A N 1
ATOM 708 C CA . LEU A 1 88 ? 6.219 -11.277 -5.282 1.00 97.19 88 LEU A CA 1
ATOM 709 C C . LEU A 1 88 ? 6.268 -11.501 -3.771 1.00 97.19 88 LEU A C 1
ATOM 711 O O . LEU A 1 88 ? 7.239 -12.033 -3.241 1.00 97.19 88 LEU A O 1
ATOM 715 N N . ALA A 1 89 ? 5.226 -11.057 -3.068 1.00 94.81 89 ALA A N 1
ATOM 716 C CA . ALA A 1 89 ? 5.131 -11.176 -1.620 1.00 94.81 89 ALA A CA 1
ATOM 717 C C . ALA A 1 89 ? 3.686 -11.010 -1.151 1.00 94.81 89 ALA A C 1
ATOM 719 O O . ALA A 1 89 ? 3.000 -10.069 -1.559 1.00 94.81 89 ALA A O 1
ATOM 720 N N . THR A 1 90 ? 3.269 -11.879 -0.233 1.00 95.50 90 THR A N 1
ATOM 721 C CA . THR A 1 90 ? 2.036 -11.728 0.541 1.00 95.50 90 THR A CA 1
ATOM 722 C C . THR A 1 90 ? 2.385 -11.194 1.921 1.00 95.50 90 THR A C 1
ATOM 724 O O . THR A 1 90 ? 3.269 -11.710 2.606 1.00 95.50 90 THR A O 1
ATOM 727 N N . HIS A 1 91 ? 1.689 -10.143 2.327 1.00 92.44 91 HIS A N 1
ATOM 728 C CA . HIS A 1 91 ? 1.870 -9.485 3.607 1.00 92.44 91 HIS A CA 1
ATOM 729 C C . HIS A 1 91 ? 0.571 -9.537 4.392 1.00 92.44 91 HIS A C 1
ATOM 731 O O . HIS A 1 91 ? -0.510 -9.380 3.829 1.00 92.44 91 HIS A O 1
ATOM 737 N N . GLN A 1 92 ? 0.696 -9.690 5.703 1.00 91.56 92 GLN A N 1
ATOM 738 C CA . GLN A 1 92 ? -0.424 -9.675 6.624 1.00 91.56 92 GLN A CA 1
ATOM 739 C C . GLN A 1 92 ? -0.097 -8.723 7.772 1.00 91.56 92 GLN A C 1
ATOM 741 O O . GLN A 1 92 ? 1.010 -8.755 8.310 1.00 91.56 92 GLN A O 1
ATOM 746 N N . ALA A 1 93 ? -1.057 -7.887 8.154 1.00 84.31 93 ALA A N 1
ATOM 747 C CA . ALA A 1 93 ? -0.934 -6.999 9.304 1.00 84.31 93 ALA A CA 1
ATOM 748 C C . ALA A 1 93 ? -1.983 -7.387 10.357 1.00 84.31 93 ALA A C 1
ATOM 750 O O . ALA A 1 93 ? -3.076 -6.816 10.357 1.00 84.31 93 ALA A O 1
ATOM 751 N N . PRO A 1 94 ? -1.704 -8.387 11.222 1.00 70.81 94 PRO A N 1
ATOM 752 C CA . PRO A 1 94 ? -2.53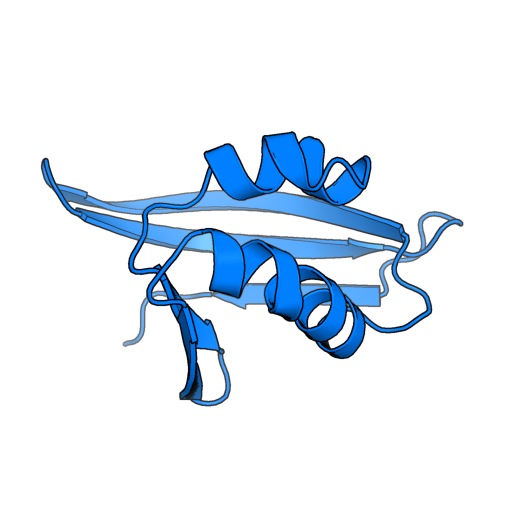5 -8.635 12.392 1.00 70.81 94 PRO A CA 1
ATOM 753 C C . PRO A 1 94 ? -2.455 -7.438 13.337 1.00 70.81 94 PRO A C 1
ATOM 755 O O . PRO A 1 94 ? -1.385 -6.861 13.539 1.00 70.81 94 PRO A O 1
ATOM 758 N N . CYS A 1 95 ? -3.588 -7.068 13.936 1.00 52.25 95 CYS A N 1
ATOM 759 C CA . CYS A 1 95 ? -3.548 -6.213 15.115 1.00 52.25 95 CYS A CA 1
ATOM 760 C C . CYS A 1 95 ? -2.723 -6.958 16.171 1.00 52.25 95 CYS A C 1
ATOM 762 O O . CYS A 1 95 ? -3.012 -8.122 16.445 1.00 52.25 95 CYS A O 1
ATOM 764 N N . GLY A 1 96 ? -1.666 -6.319 16.679 1.00 47.66 96 GLY A N 1
ATOM 765 C CA . GLY A 1 96 ? -0.762 -6.921 17.656 1.00 47.66 96 GLY A CA 1
ATOM 766 C C . GLY A 1 96 ? -1.523 -7.564 18.816 1.00 47.66 96 GLY A C 1
ATOM 767 O O . GLY A 1 96 ? -2.510 -7.001 19.295 1.00 47.66 96 GLY A O 1
ATOM 768 N N . SER A 1 97 ? -1.063 -8.756 19.199 1.00 33.53 97 SER A N 1
ATOM 769 C CA . SER A 1 97 ? -1.370 -9.428 20.465 1.00 33.53 97 SER A CA 1
ATOM 770 C C . SER A 1 97 ? -0.834 -8.642 21.651 1.00 33.53 97 SER A C 1
ATOM 772 O O . SER A 1 97 ? 0.328 -8.186 21.528 1.00 33.53 97 SER A O 1
#